Protein AF-A0A1A8Y0V7-F1 (afdb_monomer)

Organism: NCBI:txid1860101

Foldseek 3Di:
DFKWWQDPVGIDGFDAPPVGCDALLSVVVSVVRRVVVCVVVVNPDIDMDDDCVPYDPVVNVVNVVVVVVVPD

Mean predicted aligned error: 4.38 Å

Solvent-accessible surface area (backbone atoms only — not comparable to full-atom values): 4317 Å² total; per-residue (Å²): 89,52,50,37,33,59,47,100,92,47,78,40,77,43,48,71,48,98,84,41,50,83,50,55,66,40,42,53,51,22,51,53,51,28,52,52,55,40,46,75,73,68,48,89,77,83,51,73,50,72,48,57,90,76,54,57,69,69,55,46,54,50,51,51,51,56,59,65,63,70,76,117

Sequence (72 aa):
MQITIESPGGPRQGVVPSDGIVDEATLIKALILTLAVEGNKGVDYVTLEVDLSDAEPERLVEVAKALGNKGH

Radius of gyration: 13.01 Å; Cα contacts (8 Å, |Δi|>4): 79; chains: 1; bounding box: 28×38×31 Å

pLDDT: mean 90.15, std 9.67, range [40.81, 96.94]

Structure (mmCIF, N/CA/C/O backbone):
data_AF-A0A1A8Y0V7-F1
#
_entry.id   AF-A0A1A8Y0V7-F1
#
loop_
_atom_site.group_PDB
_atom_site.id
_atom_site.type_symbol
_atom_site.label_atom_id
_atom_site.label_alt_id
_atom_site.label_comp_id
_atom_site.label_asym_id
_atom_site.label_entity_id
_atom_site.label_seq_id
_atom_site.pdbx_PDB_ins_code
_atom_site.Cartn_x
_atom_site.Cartn_y
_atom_site.Cartn_z
_atom_site.occupancy
_atom_site.B_iso_or_equiv
_atom_site.auth_seq_id
_atom_site.auth_comp_id
_atom_site.auth_asym_id
_atom_site.auth_atom_id
_atom_site.pdbx_PDB_model_num
ATOM 1 N N . MET A 1 1 ? 9.011 5.941 -3.975 1.00 91.50 1 MET A N 1
ATOM 2 C CA . MET A 1 1 ? 7.668 5.345 -3.731 1.00 91.50 1 MET A CA 1
ATOM 3 C C . MET A 1 1 ? 7.293 5.367 -2.251 1.00 91.50 1 MET A C 1
ATOM 5 O O 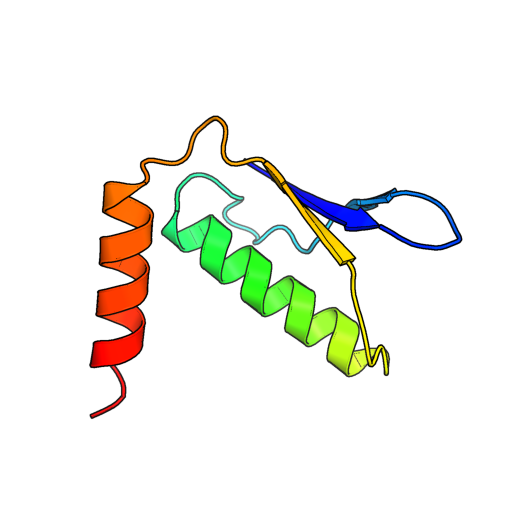. MET A 1 1 ? 8.129 5.066 -1.403 1.00 91.50 1 MET A O 1
ATOM 9 N N . GLN A 1 2 ? 6.031 5.676 -1.936 1.00 93.38 2 GLN A N 1
ATOM 10 C CA . GLN A 1 2 ? 5.504 5.708 -0.563 1.00 93.38 2 GLN A CA 1
ATOM 11 C C . GLN A 1 2 ? 3.995 5.420 -0.518 1.00 93.38 2 GLN A C 1
ATOM 13 O O . GLN A 1 2 ? 3.289 5.629 -1.501 1.00 93.38 2 GLN A O 1
ATOM 18 N N . ILE A 1 3 ? 3.506 4.958 0.637 1.00 95.69 3 ILE A N 1
ATOM 19 C CA . ILE A 1 3 ? 2.076 4.767 0.911 1.00 95.69 3 ILE A CA 1
ATOM 20 C C . ILE A 1 3 ? 1.680 5.712 2.040 1.00 95.69 3 ILE A C 1
ATOM 22 O O . ILE A 1 3 ? 2.258 5.660 3.130 1.00 95.69 3 ILE A O 1
ATOM 26 N N . THR A 1 4 ? 0.663 6.521 1.788 1.00 96.94 4 THR A N 1
ATOM 27 C CA . THR A 1 4 ? 0.040 7.420 2.754 1.00 96.94 4 THR A CA 1
ATOM 28 C C . THR A 1 4 ? -1.386 6.955 3.003 1.00 96.94 4 THR A C 1
ATOM 30 O O . THR A 1 4 ? -2.092 6.521 2.096 1.00 96.94 4 THR A O 1
ATOM 33 N N . ILE A 1 5 ? -1.809 7.007 4.257 1.00 96.69 5 ILE A N 1
ATOM 34 C CA . ILE A 1 5 ? -3.166 6.707 4.681 1.00 96.69 5 ILE A CA 1
ATOM 35 C C . ILE A 1 5 ? -3.841 8.023 5.030 1.00 96.69 5 ILE A C 1
ATOM 37 O O . ILE A 1 5 ? -3.409 8.721 5.952 1.00 96.69 5 ILE A O 1
ATOM 41 N N . GLU A 1 6 ? -4.939 8.312 4.348 1.00 95.69 6 GLU A N 1
ATOM 42 C CA . GLU A 1 6 ? -5.787 9.450 4.669 1.00 95.69 6 GLU A CA 1
ATOM 43 C C . GLU A 1 6 ? -6.640 9.120 5.891 1.00 95.69 6 GLU A C 1
ATOM 45 O O . GLU A 1 6 ? -7.302 8.079 5.955 1.00 95.69 6 GLU A O 1
ATOM 50 N N . SER A 1 7 ? -6.611 9.989 6.902 1.00 90.06 7 SER A N 1
ATOM 51 C CA . SER A 1 7 ? -7.348 9.759 8.142 1.00 90.06 7 SER A CA 1
ATOM 52 C C . SER A 1 7 ? -7.892 11.051 8.756 1.00 90.06 7 SER A C 1
ATOM 54 O O . SER A 1 7 ? -7.352 12.126 8.493 1.00 90.06 7 SER A O 1
ATOM 56 N N . PRO A 1 8 ? -8.926 10.981 9.621 1.00 84.00 8 PRO A N 1
ATOM 57 C CA . PRO A 1 8 ? -9.511 12.167 10.257 1.00 84.00 8 PRO A CA 1
ATOM 58 C C . PRO A 1 8 ? -8.525 13.014 11.085 1.00 84.00 8 PRO A C 1
ATOM 60 O O . PRO A 1 8 ? -8.792 14.184 11.336 1.00 84.00 8 PRO A O 1
ATOM 63 N N . GLY A 1 9 ? -7.391 12.439 11.507 1.00 88.25 9 GLY A N 1
ATOM 64 C CA . GLY A 1 9 ? -6.303 13.129 12.217 1.00 88.25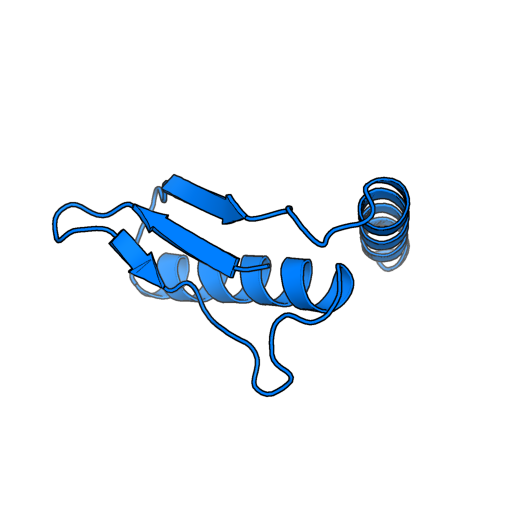 9 GLY A CA 1
ATOM 65 C C . GLY A 1 9 ? -5.204 13.688 11.306 1.00 88.25 9 GLY A C 1
ATOM 66 O O . GLY A 1 9 ? -4.170 14.121 11.808 1.00 88.25 9 GLY A O 1
ATOM 67 N N . GLY A 1 10 ? -5.414 13.652 9.990 1.00 90.69 10 GLY A N 1
ATOM 68 C CA . GLY A 1 10 ? -4.430 13.993 8.970 1.00 90.69 10 GLY A CA 1
ATOM 69 C C . GLY A 1 10 ? -3.801 12.765 8.299 1.00 90.69 10 GLY A C 1
ATOM 70 O O . GLY A 1 10 ? -4.036 11.623 8.722 1.00 90.69 10 GLY A O 1
ATOM 71 N N . PRO A 1 11 ? -3.014 12.992 7.235 1.00 94.25 11 PRO A N 1
ATOM 72 C CA . PRO A 1 11 ? -2.304 11.934 6.535 1.00 94.25 11 PRO A CA 1
ATOM 73 C C . PRO A 1 11 ? -1.261 11.302 7.454 1.00 94.25 11 PRO A C 1
ATOM 75 O O . PRO A 1 11 ? -0.551 11.981 8.200 1.00 94.25 11 PRO A O 1
ATOM 78 N N . ARG A 1 12 ? -1.158 9.978 7.396 1.00 94.75 12 ARG A N 1
ATOM 79 C CA . ARG A 1 12 ? -0.162 9.205 8.145 1.00 94.75 12 ARG A CA 1
ATOM 80 C C . ARG A 1 12 ? 0.516 8.205 7.233 1.00 94.75 12 ARG A C 1
ATOM 82 O O . ARG A 1 12 ? -0.071 7.742 6.263 1.00 94.75 12 ARG A O 1
ATOM 89 N N . GLN A 1 13 ? 1.740 7.833 7.568 1.00 95.19 13 GLN A N 1
ATOM 90 C CA . GLN A 1 13 ? 2.483 6.882 6.758 1.00 95.19 13 GLN A CA 1
ATOM 91 C C . GLN A 1 13 ? 1.901 5.466 6.890 1.00 95.19 13 GLN A C 1
ATOM 93 O O . GLN A 1 13 ? 1.533 5.028 7.986 1.00 95.19 13 GLN A O 1
ATOM 98 N N . GLY A 1 14 ? 1.830 4.757 5.764 1.00 94.75 14 GLY A N 1
ATOM 99 C CA . GLY A 1 14 ? 1.644 3.312 5.726 1.00 94.75 14 GLY A CA 1
ATOM 100 C C . GLY A 1 14 ? 2.844 2.565 6.310 1.00 94.75 14 GLY A C 1
ATOM 101 O O . GLY A 1 14 ? 3.855 3.149 6.700 1.00 94.75 14 GLY A O 1
ATOM 102 N N . VAL A 1 15 ? 2.739 1.244 6.384 1.00 96.31 15 VAL A N 1
ATOM 103 C CA . VAL A 1 15 ? 3.827 0.405 6.891 1.00 96.31 15 VAL A CA 1
ATOM 104 C C . VAL A 1 15 ? 4.982 0.407 5.893 1.00 96.31 15 VAL A C 1
ATOM 106 O O . VAL A 1 15 ? 4.807 0.022 4.740 1.00 96.31 15 VAL A O 1
ATOM 109 N N . VAL A 1 16 ? 6.174 0.780 6.361 1.00 94.25 16 VAL A N 1
ATOM 110 C CA . VAL A 1 16 ? 7.426 0.655 5.606 1.00 94.25 16 VAL A CA 1
ATOM 111 C C . VAL A 1 16 ? 8.136 -0.627 6.055 1.00 94.25 16 VAL A C 1
ATOM 113 O O . VAL A 1 16 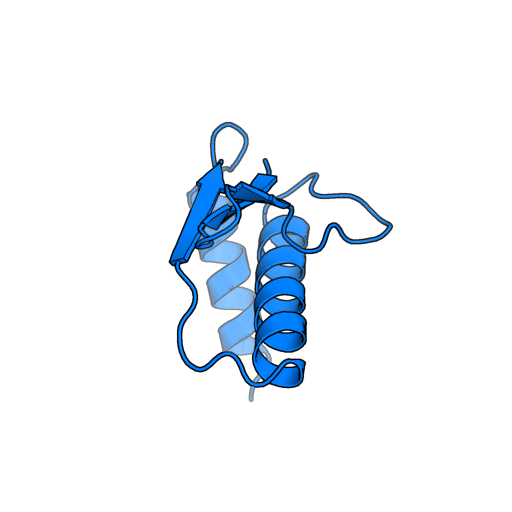? 8.461 -0.753 7.239 1.00 94.25 16 VAL A O 1
ATOM 116 N N . PRO A 1 17 ? 8.359 -1.599 5.154 1.00 89.12 17 PRO A N 1
ATOM 117 C CA . PRO A 1 17 ? 9.148 -2.789 5.453 1.00 89.12 17 PRO A CA 1
ATOM 118 C C . PRO A 1 17 ? 10.567 -2.430 5.924 1.00 89.12 17 PRO A C 1
ATOM 120 O O . PRO A 1 17 ? 11.085 -1.366 5.594 1.00 89.12 17 PRO A O 1
ATOM 123 N N . SER A 1 18 ? 11.234 -3.318 6.666 1.00 88.56 18 SER A N 1
ATOM 124 C CA . SER A 1 18 ? 12.609 -3.076 7.148 1.00 88.56 18 SER A CA 1
ATOM 125 C C . SER A 1 18 ? 13.623 -2.860 6.018 1.00 88.56 18 SER A C 1
ATOM 127 O O . SER A 1 18 ? 14.641 -2.207 6.210 1.00 88.56 18 SER A O 1
ATOM 129 N N . ASP A 1 19 ? 13.334 -3.435 4.854 1.00 87.75 19 ASP A N 1
ATOM 130 C CA . ASP A 1 19 ? 14.058 -3.312 3.591 1.00 87.75 19 ASP A CA 1
ATOM 131 C C . ASP A 1 19 ? 13.744 -2.009 2.826 1.00 87.75 19 ASP A C 1
ATOM 133 O O . ASP A 1 19 ? 14.389 -1.717 1.823 1.00 87.75 19 ASP A O 1
ATOM 137 N N . GLY A 1 20 ? 12.802 -1.197 3.313 1.00 91.56 20 GLY A N 1
ATOM 138 C CA . GLY A 1 20 ? 12.304 -0.013 2.618 1.00 91.56 20 GLY A CA 1
ATOM 139 C C . GLY A 1 20 ? 11.307 -0.348 1.504 1.00 91.56 20 GLY A C 1
ATOM 140 O O . GLY A 1 20 ? 10.916 -1.500 1.316 1.00 91.56 20 GLY A O 1
ATOM 141 N N . ILE A 1 21 ? 10.870 0.687 0.781 1.00 92.56 21 ILE A N 1
ATOM 142 C CA . ILE A 1 21 ? 10.077 0.565 -0.451 1.00 92.56 21 ILE A CA 1
ATOM 143 C C . ILE A 1 21 ? 10.972 1.035 -1.595 1.00 92.56 21 ILE A C 1
ATOM 145 O O . ILE A 1 21 ? 11.072 2.233 -1.859 1.00 92.56 21 ILE A O 1
ATOM 149 N N . VAL A 1 22 ? 11.683 0.091 -2.204 1.00 92.88 22 VAL A N 1
ATOM 150 C CA . VAL A 1 22 ? 12.762 0.367 -3.170 1.00 92.88 22 VAL A CA 1
ATOM 151 C C . VAL A 1 22 ? 12.450 -0.136 -4.577 1.00 92.88 22 VAL A C 1
ATOM 153 O O . VAL A 1 22 ? 13.119 0.259 -5.524 1.00 92.88 22 VAL A O 1
ATOM 156 N N . ASP A 1 23 ? 11.438 -0.990 -4.706 1.00 92.19 23 ASP A N 1
ATOM 157 C CA . ASP A 1 23 ? 10.963 -1.588 -5.950 1.00 92.19 23 ASP A CA 1
ATOM 158 C C . ASP A 1 23 ? 9.460 -1.921 -5.841 1.00 92.19 23 ASP A C 1
ATOM 160 O O . ASP A 1 23 ? 8.816 -1.734 -4.801 1.00 92.19 23 ASP A O 1
ATOM 164 N N . GLU A 1 24 ? 8.870 -2.418 -6.922 1.00 93.31 24 GLU A N 1
ATOM 165 C CA . GLU A 1 24 ? 7.444 -2.734 -6.996 1.00 93.31 24 GLU A CA 1
ATOM 166 C C . GLU A 1 24 ? 7.059 -3.885 -6.060 1.00 93.31 24 GLU A C 1
ATOM 168 O O . GLU A 1 24 ? 5.969 -3.901 -5.486 1.00 93.31 24 GLU A O 1
ATOM 173 N N . ALA A 1 25 ? 7.950 -4.861 -5.875 1.00 92.06 25 ALA A N 1
ATOM 174 C CA . ALA A 1 25 ? 7.691 -6.004 -5.008 1.00 92.06 25 ALA A CA 1
ATOM 175 C C . ALA A 1 25 ? 7.597 -5.574 -3.534 1.00 92.06 25 ALA A C 1
ATOM 177 O O . ALA A 1 25 ? 6.680 -5.985 -2.813 1.00 92.06 25 ALA A O 1
ATOM 178 N N . THR A 1 26 ? 8.513 -4.712 -3.092 1.00 93.44 26 THR A N 1
ATOM 179 C CA . THR A 1 26 ? 8.515 -4.120 -1.751 1.00 93.44 26 THR A CA 1
ATOM 180 C C . THR A 1 26 ? 7.363 -3.134 -1.564 1.00 93.44 26 THR A C 1
ATOM 182 O O . THR A 1 26 ? 6.787 -3.106 -0.474 1.00 93.44 26 THR A O 1
ATOM 185 N N . LEU A 1 27 ? 6.923 -2.427 -2.614 1.00 93.75 27 LEU A N 1
ATOM 186 C CA . LEU A 1 27 ? 5.697 -1.619 -2.587 1.00 93.75 27 LEU A CA 1
ATOM 187 C C . LEU A 1 27 ? 4.448 -2.473 -2.333 1.00 93.75 27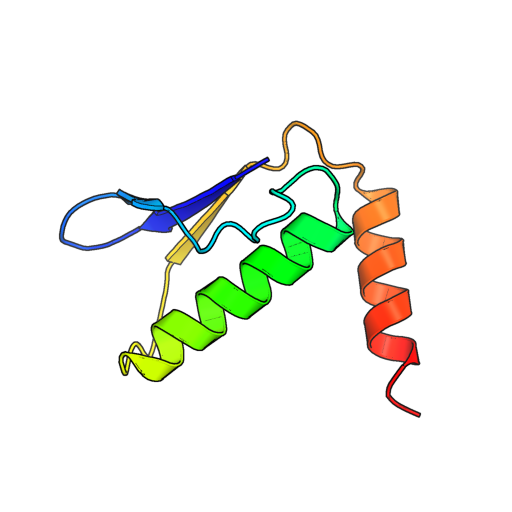 LEU A C 1
ATOM 189 O O . LEU A 1 27 ? 3.657 -2.163 -1.441 1.00 93.75 27 LEU A O 1
ATOM 193 N N . ILE A 1 28 ? 4.269 -3.574 -3.067 1.00 92.31 28 ILE A N 1
ATOM 194 C CA . ILE A 1 28 ? 3.118 -4.469 -2.866 1.00 92.31 28 ILE A CA 1
ATOM 195 C C . ILE A 1 28 ? 3.158 -5.115 -1.475 1.00 92.31 28 ILE A C 1
ATOM 197 O O . ILE A 1 28 ? 2.131 -5.205 -0.798 1.00 92.31 28 ILE A O 1
ATOM 201 N N . LYS A 1 29 ? 4.343 -5.509 -0.996 1.00 92.38 29 LYS A N 1
ATOM 202 C CA . LYS A 1 29 ? 4.532 -6.007 0.375 1.00 92.38 29 LYS A CA 1
ATOM 203 C C . LYS A 1 29 ? 4.127 -4.953 1.413 1.00 92.38 29 LYS A C 1
ATOM 205 O O . LYS A 1 29 ? 3.397 -5.276 2.349 1.00 92.38 29 LYS A O 1
ATOM 210 N N . ALA A 1 30 ? 4.555 -3.703 1.236 1.00 95.31 30 ALA A N 1
ATOM 211 C CA . ALA A 1 30 ? 4.191 -2.581 2.098 1.00 95.31 30 ALA A CA 1
ATOM 212 C C . ALA A 1 30 ? 2.675 -2.330 2.111 1.00 95.31 30 ALA A C 1
ATOM 214 O O . ALA A 1 30 ? 2.092 -2.119 3.177 1.00 95.31 30 ALA A O 1
ATOM 215 N N . LEU A 1 31 ? 2.018 -2.428 0.951 1.00 94.56 31 LEU A N 1
ATOM 216 C CA . LEU A 1 31 ? 0.567 -2.298 0.823 1.00 94.56 31 LEU A CA 1
ATOM 217 C C . LEU A 1 31 ? -0.169 -3.380 1.618 1.00 94.56 31 LEU A C 1
ATOM 219 O O . LEU A 1 31 ? -1.033 -3.061 2.433 1.00 94.56 31 LEU A O 1
ATOM 223 N N . ILE A 1 32 ? 0.209 -4.647 1.443 1.00 94.00 32 ILE A N 1
ATOM 224 C CA . ILE A 1 32 ? -0.407 -5.772 2.162 1.00 94.00 32 ILE A CA 1
ATOM 225 C C . ILE A 1 32 ? -0.222 -5.618 3.675 1.00 94.00 32 ILE A C 1
ATOM 227 O O . ILE A 1 32 ? -1.180 -5.776 4.432 1.00 94.00 32 ILE A O 1
ATOM 231 N N . LEU A 1 33 ? 0.990 -5.274 4.124 1.00 95.44 33 LEU A N 1
ATOM 232 C CA . LEU A 1 33 ? 1.267 -5.049 5.544 1.00 95.44 33 LEU A CA 1
ATOM 233 C C . LEU A 1 33 ? 0.450 -3.884 6.106 1.00 95.44 33 LEU A C 1
ATOM 235 O O . LEU A 1 33 ? -0.087 -3.992 7.206 1.00 95.44 33 LEU A O 1
ATOM 239 N N . THR A 1 34 ? 0.321 -2.798 5.344 1.00 96.25 34 THR A N 1
ATOM 240 C CA . THR A 1 34 ? -0.501 -1.645 5.722 1.00 96.25 34 THR A CA 1
ATOM 241 C C . THR A 1 34 ? -1.951 -2.061 5.936 1.00 96.25 34 THR A C 1
ATOM 243 O O . THR A 1 34 ? -2.500 -1.827 7.009 1.00 96.25 34 THR A O 1
ATOM 246 N N . LEU A 1 35 ? -2.549 -2.749 4.961 1.00 95.25 35 LEU A N 1
ATOM 247 C CA . LEU A 1 35 ? -3.931 -3.222 5.053 1.00 95.25 35 LEU A CA 1
ATOM 248 C C . LEU A 1 35 ? -4.134 -4.187 6.229 1.00 95.25 35 LEU A C 1
ATOM 250 O O . LEU A 1 35 ? -5.106 -4.052 6.967 1.00 95.25 35 LEU A O 1
ATOM 254 N N . ALA A 1 36 ? -3.206 -5.122 6.450 1.00 95.56 36 ALA A N 1
ATOM 255 C CA . ALA A 1 36 ? -3.283 -6.070 7.561 1.00 95.56 36 ALA A CA 1
ATOM 256 C C . ALA A 1 36 ? -3.230 -5.371 8.931 1.00 95.56 36 ALA A C 1
ATOM 258 O O . ALA A 1 36 ? -3.978 -5.725 9.843 1.00 95.56 36 ALA A O 1
ATOM 259 N N . VAL A 1 37 ? -2.369 -4.360 9.081 1.00 96.25 37 VAL A N 1
ATOM 260 C CA . VAL A 1 37 ? -2.275 -3.5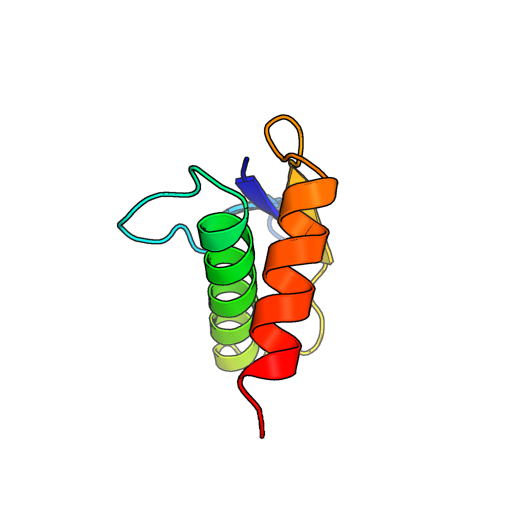69 10.316 1.00 96.25 37 VAL A CA 1
ATOM 261 C C . VAL A 1 37 ? -3.554 -2.774 10.566 1.00 96.25 37 VAL A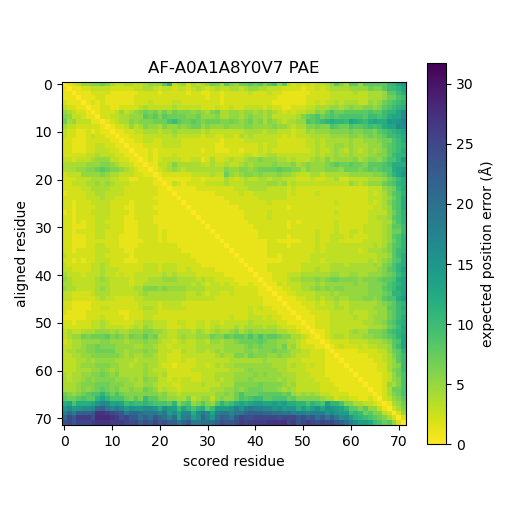 C 1
ATOM 263 O O . VAL A 1 37 ? -4.014 -2.727 11.705 1.00 96.25 37 VAL A O 1
ATOM 266 N N . GLU A 1 38 ? -4.148 -2.173 9.536 1.00 95.50 38 GLU A N 1
ATOM 267 C CA . GLU A 1 38 ? -5.406 -1.434 9.683 1.00 95.50 38 GLU A CA 1
ATOM 268 C C . GLU A 1 38 ? -6.593 -2.354 9.978 1.00 95.50 38 GLU A C 1
ATOM 270 O O . GLU A 1 38 ? -7.365 -2.076 1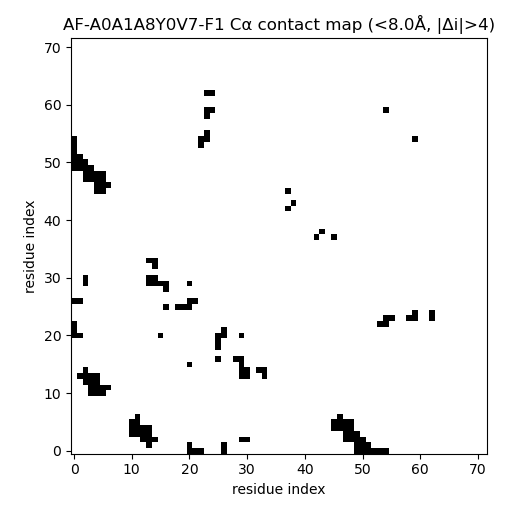0.896 1.00 95.50 38 GLU A O 1
ATOM 275 N N . GLY A 1 39 ? -6.672 -3.509 9.315 1.00 96.12 39 GLY A N 1
ATOM 276 C CA . GLY A 1 39 ? -7.663 -4.536 9.639 1.00 96.12 39 GLY A CA 1
ATOM 277 C C . GLY A 1 39 ? -7.547 -5.019 11.089 1.00 96.12 39 GLY A C 1
ATOM 278 O O . GLY A 1 39 ? -8.548 -5.106 11.795 1.00 96.12 39 GLY A O 1
A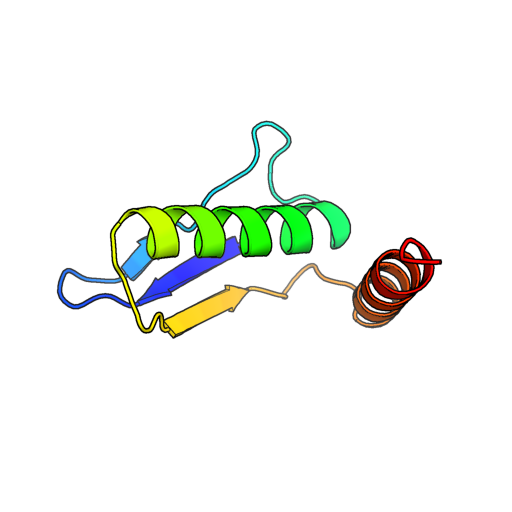TOM 279 N N . ASN A 1 40 ? -6.324 -5.226 11.591 1.00 96.69 40 ASN A N 1
ATOM 280 C CA . ASN A 1 40 ? -6.090 -5.594 12.994 1.00 96.69 40 ASN A CA 1
ATOM 281 C C . ASN A 1 40 ? -6.491 -4.500 13.999 1.00 96.69 40 ASN A C 1
ATOM 283 O O . ASN A 1 40 ? -6.742 -4.807 15.163 1.00 96.69 40 ASN A O 1
ATOM 287 N N . LYS A 1 41 ? -6.565 -3.233 13.575 1.00 94.31 41 LYS A N 1
ATOM 288 C CA . LYS A 1 41 ? -7.087 -2.122 14.390 1.00 94.31 41 LYS A CA 1
ATOM 289 C C . LYS A 1 41 ? -8.616 -2.018 14.345 1.00 94.31 41 LYS A C 1
ATOM 291 O O . LYS A 1 41 ? -9.169 -1.141 15.002 1.00 94.31 41 LYS A O 1
ATOM 296 N N . GLY A 1 42 ? -9.291 -2.887 13.588 1.00 95.88 42 GLY A N 1
ATOM 297 C CA . GLY A 1 42 ? -10.740 -2.852 13.393 1.00 95.88 42 GLY A CA 1
ATOM 298 C C . GLY A 1 42 ? -11.195 -1.780 12.402 1.00 95.88 42 GLY A C 1
ATOM 299 O O . GLY A 1 42 ? -12.318 -1.297 12.503 1.00 95.88 42 GLY A O 1
ATOM 300 N N . VAL A 1 43 ? -10.322 -1.357 11.483 1.00 93.81 43 VAL A N 1
ATOM 301 C CA . VAL A 1 43 ? -10.683 -0.406 10.428 1.00 93.81 43 VAL A CA 1
ATOM 302 C C . VAL A 1 43 ? -11.361 -1.161 9.285 1.00 93.81 43 VAL A C 1
ATOM 304 O O . VAL A 1 43 ? -10.717 -1.960 8.609 1.00 93.81 43 VAL A O 1
ATOM 307 N N . ASP A 1 44 ? -12.642 -0.876 9.049 1.00 92.00 44 ASP A N 1
ATOM 308 C CA . ASP A 1 44 ? -13.413 -1.492 7.956 1.00 92.00 44 ASP A CA 1
ATOM 309 C C . ASP A 1 44 ? -13.051 -0.916 6.578 1.00 92.00 44 ASP A C 1
ATOM 311 O O . ASP A 1 44 ? -13.050 -1.626 5.572 1.00 92.00 44 ASP A O 1
ATOM 315 N N . TYR A 1 45 ? -12.742 0.384 6.527 1.00 92.38 45 TYR A N 1
ATOM 316 C CA . TYR A 1 45 ? -12.440 1.110 5.296 1.00 92.38 45 TYR A CA 1
ATOM 317 C C . TYR A 1 45 ? -11.230 2.013 5.485 1.00 92.38 45 TYR A C 1
ATOM 319 O O . TYR A 1 45 ? -11.134 2.749 6.467 1.00 92.38 45 TYR A O 1
ATOM 327 N N . VAL A 1 46 ? -10.332 1.997 4.503 1.00 93.81 46 VAL A N 1
ATOM 328 C CA . VAL A 1 46 ? -9.146 2.848 4.474 1.00 93.81 46 VAL A CA 1
ATOM 329 C C . VAL A 1 46 ? -8.995 3.476 3.094 1.00 93.81 46 VAL A C 1
ATOM 331 O O . VAL A 1 46 ? -9.149 2.801 2.076 1.00 93.81 46 VAL A O 1
ATOM 334 N N . THR A 1 47 ? -8.684 4.769 3.066 1.00 95.75 47 THR A N 1
ATOM 335 C CA . THR A 1 47 ? -8.299 5.478 1.845 1.00 95.75 47 THR A CA 1
ATOM 336 C C . THR A 1 47 ? -6.783 5.593 1.825 1.00 95.75 47 THR A C 1
ATOM 338 O O . THR A 1 47 ? -6.180 6.064 2.792 1.00 95.75 47 THR A O 1
ATOM 341 N N . LEU A 1 48 ? -6.173 5.138 0.734 1.00 95.81 48 LEU A N 1
ATOM 342 C CA . LEU A 1 48 ? -4.729 5.149 0.543 1.00 95.81 48 LEU A CA 1
ATOM 343 C C . LEU A 1 48 ? -4.372 6.061 -0.625 1.00 95.81 48 LEU A C 1
ATOM 345 O O . LEU A 1 48 ? -4.970 5.958 -1.695 1.00 95.81 48 LEU A O 1
ATOM 349 N N . GLU A 1 49 ? -3.356 6.889 -0.427 1.00 95.75 49 GLU A N 1
ATOM 350 C CA . GLU A 1 49 ? -2.626 7.543 -1.503 1.00 95.75 49 GLU A CA 1
ATOM 351 C C . GLU A 1 49 ? -1.306 6.796 -1.699 1.00 95.75 49 GLU A C 1
ATOM 353 O O . GLU A 1 49 ? -0.565 6.544 -0.746 1.00 95.75 49 GLU A O 1
ATOM 358 N N . VAL A 1 50 ? -1.030 6.388 -2.935 1.00 93.25 50 VAL A N 1
ATOM 359 C CA . VAL A 1 50 ? 0.175 5.629 -3.274 1.00 93.25 50 VAL A CA 1
ATOM 360 C C . VAL A 1 50 ? 0.965 6.412 -4.306 1.00 93.25 50 VAL A C 1
ATOM 362 O O . VAL A 1 50 ? 0.493 6.638 -5.418 1.00 93.25 50 VAL A O 1
ATOM 365 N N . ASP A 1 51 ? 2.178 6.804 -3.933 1.00 92.50 51 ASP A N 1
ATOM 366 C CA . ASP A 1 51 ? 3.120 7.451 -4.836 1.00 92.50 51 ASP A CA 1
ATOM 367 C C . ASP A 1 51 ? 3.873 6.395 -5.653 1.00 92.50 51 ASP A C 1
ATOM 369 O O . ASP A 1 51 ? 4.684 5.626 -5.121 1.00 92.50 51 ASP A O 1
ATOM 373 N N . LEU A 1 52 ? 3.590 6.400 -6.955 1.00 90.69 52 LEU A N 1
ATOM 374 C CA . LEU A 1 52 ? 4.139 5.496 -7.962 1.00 90.69 52 LEU A CA 1
ATOM 375 C C . LEU A 1 52 ? 5.218 6.154 -8.835 1.00 90.69 52 LEU A C 1
ATOM 377 O O . LEU A 1 52 ? 5.553 5.600 -9.875 1.00 90.69 52 LEU A O 1
ATOM 381 N N . SER A 1 53 ? 5.752 7.322 -8.458 1.00 88.31 53 SER A N 1
ATOM 382 C CA . SER A 1 53 ? 6.664 8.102 -9.318 1.00 88.31 53 SER A CA 1
ATOM 383 C C . SER A 1 53 ? 7.919 7.339 -9.770 1.00 88.31 53 SER A C 1
ATOM 385 O O . SER A 1 53 ? 8.443 7.628 -10.842 1.00 88.31 53 SER A O 1
ATOM 387 N N . ASP A 1 54 ? 8.361 6.344 -8.991 1.00 85.06 54 ASP A N 1
ATOM 388 C CA . ASP A 1 54 ? 9.523 5.494 -9.303 1.00 85.06 54 ASP A CA 1
ATOM 389 C C . ASP A 1 54 ? 9.140 4.055 -9.699 1.00 85.06 54 ASP A C 1
ATOM 391 O O . ASP A 1 54 ? 10.011 3.192 -9.756 1.00 85.06 54 ASP A O 1
ATOM 395 N N . ALA A 1 55 ? 7.850 3.770 -9.904 1.00 89.81 55 ALA A N 1
ATOM 396 C CA . ALA A 1 55 ? 7.378 2.432 -10.248 1.00 89.81 55 ALA A CA 1
ATOM 397 C C . ALA A 1 55 ? 7.349 2.223 -11.767 1.00 89.81 55 ALA A C 1
ATOM 399 O O . ALA A 1 55 ? 6.793 3.038 -12.505 1.00 89.81 55 ALA A O 1
ATOM 400 N N . GLU A 1 56 ? 7.850 1.080 -12.229 1.00 92.00 56 GLU A N 1
ATOM 401 C CA . GLU A 1 56 ? 7.674 0.591 -13.594 1.00 92.00 56 GLU A CA 1
ATOM 402 C C . GLU A 1 56 ? 6.316 -0.138 -13.715 1.00 92.00 56 GLU A C 1
ATOM 404 O O . GLU A 1 56 ? 6.106 -1.189 -13.091 1.00 92.00 56 GLU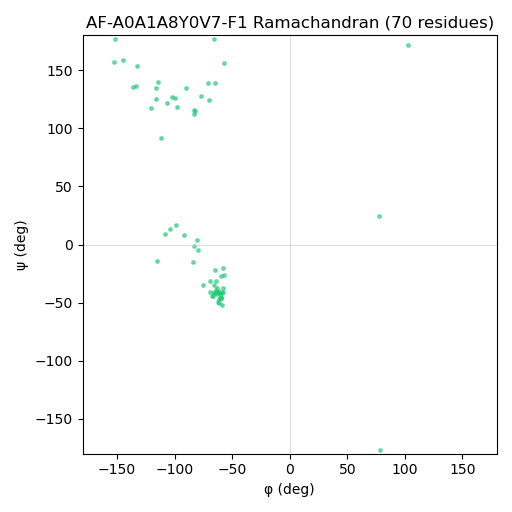 A O 1
ATOM 409 N N . PRO A 1 57 ? 5.354 0.363 -14.517 1.00 88.94 57 PRO A N 1
ATOM 410 C CA . PRO A 1 57 ? 4.034 -0.260 -14.640 1.00 88.94 57 PRO A CA 1
ATOM 411 C C . PRO A 1 57 ? 4.086 -1.722 -15.101 1.00 88.94 57 PRO A C 1
ATOM 413 O O . PRO A 1 57 ? 3.324 -2.560 -14.613 1.00 88.94 57 PRO A O 1
ATOM 416 N N . GLU A 1 58 ? 5.000 -2.057 -16.013 1.00 93.06 58 GLU A N 1
ATOM 417 C CA . GLU A 1 58 ? 5.198 -3.422 -16.498 1.00 93.06 58 GLU A CA 1
ATOM 418 C C . GLU A 1 58 ? 5.632 -4.358 -15.363 1.00 93.06 58 GLU A C 1
ATOM 420 O O . GLU A 1 58 ? 5.108 -5.470 -15.243 1.00 93.06 58 GLU A O 1
ATOM 425 N N . ARG A 1 59 ? 6.517 -3.887 -14.476 1.00 91.06 59 ARG A N 1
ATOM 426 C CA . ARG A 1 59 ? 6.962 -4.636 -13.295 1.00 91.06 59 ARG A CA 1
ATOM 427 C C . ARG A 1 59 ? 5.832 -4.876 -12.309 1.00 91.06 59 ARG A C 1
ATOM 429 O O . ARG A 1 59 ? 5.699 -5.994 -11.814 1.00 91.06 59 ARG A O 1
ATOM 436 N N . LEU A 1 60 ? 4.965 -3.889 -12.071 1.00 89.25 60 LEU A N 1
ATOM 437 C CA . LEU A 1 60 ? 3.780 -4.074 -11.222 1.00 89.25 60 LEU A CA 1
ATOM 438 C C . LEU A 1 60 ? 2.874 -5.193 -11.759 1.00 89.25 60 LEU A C 1
ATOM 440 O O . LEU A 1 60 ? 2.390 -6.029 -10.991 1.00 89.25 60 LEU A O 1
ATOM 444 N N . VAL A 1 61 ? 2.684 -5.256 -13.081 1.00 90.19 61 VAL A N 1
ATOM 445 C CA . VAL A 1 61 ? 1.907 -6.324 -13.730 1.00 90.19 61 VAL A CA 1
ATOM 446 C C . VAL A 1 61 ? 2.593 -7.685 -13.582 1.00 90.19 61 VAL A C 1
ATOM 448 O O . VAL A 1 61 ? 1.918 -8.684 -13.315 1.00 90.19 61 VAL A O 1
ATOM 451 N N . GLU A 1 62 ? 3.914 -7.757 -13.742 1.00 92.06 62 GLU A N 1
ATOM 452 C CA . GLU A 1 62 ? 4.685 -8.989 -13.528 1.00 92.06 62 GLU A CA 1
ATOM 453 C C . GLU A 1 62 ? 4.570 -9.493 -12.086 1.00 92.06 62 GLU A C 1
ATOM 455 O O . GLU A 1 62 ? 4.271 -10.671 -11.871 1.00 92.06 62 GLU A O 1
ATOM 460 N N . VAL A 1 63 ? 4.733 -8.602 -11.102 1.00 89.81 63 VAL A N 1
ATOM 461 C CA . VAL A 1 63 ? 4.576 -8.922 -9.676 1.00 89.81 63 VAL A CA 1
ATOM 462 C C . VAL A 1 63 ? 3.163 -9.436 -9.398 1.00 89.81 63 VAL A C 1
ATOM 464 O O . VAL A 1 63 ? 3.004 -10.482 -8.764 1.00 89.81 63 VAL A O 1
ATOM 467 N N . ALA A 1 64 ? 2.132 -8.765 -9.921 1.00 86.81 64 ALA A N 1
ATOM 468 C CA . ALA A 1 64 ? 0.744 -9.187 -9.751 1.00 86.81 64 ALA A CA 1
ATOM 469 C C . ALA A 1 64 ? 0.489 -10.595 -10.322 1.00 86.81 64 ALA A C 1
ATOM 471 O O . ALA A 1 64 ? -0.110 -11.442 -9.653 1.00 86.81 64 ALA A O 1
ATOM 472 N N . LYS A 1 65 ? 0.997 -10.888 -11.527 1.00 90.00 65 LYS A N 1
ATOM 473 C CA . LYS A 1 65 ? 0.903 -12.227 -12.138 1.00 90.00 65 LYS A CA 1
ATOM 474 C C . LYS A 1 65 ? 1.639 -13.283 -11.314 1.00 90.00 65 LYS A C 1
ATOM 476 O O . LYS A 1 65 ? 1.117 -14.378 -11.115 1.00 90.00 65 LYS A O 1
ATOM 481 N N . ALA A 1 66 ? 2.834 -12.966 -10.817 1.00 87.69 66 ALA A N 1
ATOM 482 C CA . ALA A 1 66 ? 3.621 -13.884 -10.000 1.00 87.69 66 ALA A CA 1
ATOM 483 C C . ALA A 1 66 ? 2.911 -14.243 -8.684 1.00 87.69 66 ALA A C 1
ATOM 485 O O . ALA A 1 66 ? 2.962 -15.398 -8.262 1.00 87.69 66 ALA A O 1
ATOM 486 N N . LEU A 1 67 ? 2.219 -13.285 -8.059 1.00 82.31 67 LEU A N 1
ATOM 487 C CA . LEU A 1 67 ? 1.410 -13.527 -6.861 1.00 82.31 67 LEU A CA 1
ATOM 488 C C . LEU A 1 67 ? 0.189 -14.406 -7.159 1.00 82.31 67 LEU A C 1
ATOM 490 O O . LEU A 1 67 ? -0.056 -15.360 -6.424 1.00 82.31 67 LEU A O 1
ATOM 494 N N . GLY A 1 68 ? -0.533 -14.142 -8.254 1.00 74.50 68 GLY A N 1
ATOM 495 C CA . GLY A 1 68 ? -1.689 -14.952 -8.660 1.00 74.50 68 GLY A CA 1
ATOM 496 C C . GLY A 1 68 ? -1.334 -16.400 -9.023 1.00 74.50 68 GLY A C 1
ATOM 497 O O . GLY A 1 68 ? -2.113 -17.316 -8.772 1.00 74.50 68 GLY A O 1
ATOM 498 N N . ASN A 1 69 ? -0.129 -16.627 -9.552 1.00 67.62 69 ASN A N 1
ATOM 499 C CA . ASN A 1 69 ? 0.322 -17.952 -9.983 1.00 67.62 69 ASN A CA 1
ATOM 500 C C . ASN A 1 69 ? 0.894 -18.824 -8.852 1.00 67.62 69 ASN A C 1
ATOM 502 O O . ASN A 1 69 ? 1.021 -20.029 -9.037 1.00 67.62 69 ASN A O 1
ATOM 506 N N . LYS A 1 70 ? 1.220 -18.260 -7.681 1.00 57.84 70 LYS A N 1
ATOM 507 C CA . LYS A 1 70 ? 1.707 -19.029 -6.515 1.00 57.84 70 LYS A CA 1
ATOM 508 C C . LYS A 1 70 ? 0.594 -19.708 -5.699 1.00 57.84 70 LYS A C 1
ATOM 510 O O . LYS A 1 70 ? 0.885 -20.301 -4.665 1.00 57.84 70 LYS A O 1
ATOM 515 N N . GLY A 1 71 ? -0.661 -19.612 -6.143 1.00 52.25 71 GLY A N 1
ATOM 516 C CA . GLY A 1 71 ? -1.836 -20.189 -5.482 1.00 52.25 71 GLY A CA 1
ATOM 517 C C . GLY A 1 71 ? -2.337 -21.531 -6.035 1.00 52.25 71 GLY A C 1
ATOM 518 O O . GLY A 1 71 ? -3.485 -21.863 -5.755 1.00 52.25 71 GLY A O 1
ATOM 519 N N . HIS A 1 72 ? -1.540 -22.266 -6.822 1.00 40.81 72 HIS A N 1
ATOM 520 C CA . HIS A 1 72 ? -1.882 -23.608 -7.327 1.00 40.81 72 HIS A CA 1
ATOM 521 C C . HIS A 1 72 ? -0.894 -24.662 -6.829 1.00 40.81 72 HIS A C 1
ATOM 523 O O . HIS A 1 72 ? 0.328 -24.428 -6.976 1.00 40.81 72 HIS A O 1
#

Secondary structure (DSSP, 8-state):
-EEEEE-TT--EE-PPPTT-S-SHHHHHHHHHHHHHHHHHTT-S--EEEEE-TT--HHHHHHHHHHHHHTT-